Protein AF-A0A382ILF8-F1 (afdb_monomer)

Secondary structure (DSSP, 8-state):
---PPPPPP-STT---HHHHHH--TTEEE--HHHHHHHHHHHHHHHHHT--GGG--TTTS--TTHHHHHHHHHHHHHTSSS--EEE----TT--HHHHHHHHHHH--

Mean predicted aligned error: 4.57 Å

Solvent-accessible surface ar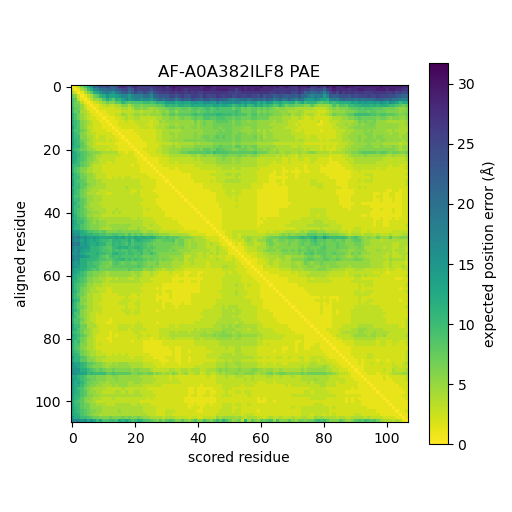ea (backbone atoms only — not comparable to full-atom values): 6606 Å² total; per-residue (Å²): 134,87,84,81,84,84,77,85,75,84,52,63,58,60,77,53,72,70,56,58,71,72,49,60,86,47,59,44,72,55,48,74,64,34,50,51,26,46,54,54,20,44,58,43,40,71,71,65,73,62,56,79,90,73,63,49,75,86,56,44,54,38,84,68,37,46,63,57,52,51,54,51,51,42,29,41,74,71,32,54,54,56,72,45,81,40,70,74,87,61,82,94,53,54,73,66,60,48,48,52,41,52,52,57,72,77,106

Sequence (107 aa):
MNHQTFEPIENSSSWYGAEIETDKSWEYYLEPGHIADLEQALHRVKRSGLELAALGPRDFPLPTLSPLLTSLGDDLRNGRGFALLRGFPVDGYDVEDLSVMYYGLCR

Nearest PDB structures (foldseek):
  5eqn-assembly1_A  TM=9.262E-01  e=1.958E-07  Streptomyces rubellomurinus
  5eqn-assembly1_B  TM=9.230E-01  e=6.725E-07  Streptomyces rubellomurinus
  7n7v-assembly1_B  TM=9.260E-01  e=7.013E-06  Streptomyces griseochromogenes
  7n7v-assembly1_A  TM=8.728E-01  e=8.439E-06  Streptomyces griseochromogenes

Radius of gyration: 18.65 Å; Cα contacts (8 Å, |Δi|>4): 85; chains: 1; bounding box: 44×33×56 Å

Structure (mmCIF, N/CA/C/O backbone):
data_AF-A0A382ILF8-F1
#
_entry.id   AF-A0A382ILF8-F1
#
loop_
_atom_site.group_PDB
_atom_site.id
_atom_site.type_symbol
_atom_site.label_atom_id
_atom_site.label_alt_id
_atom_site.label_comp_id
_atom_site.label_asym_id
_atom_site.label_entity_id
_atom_site.label_seq_id
_atom_site.pdbx_PDB_ins_code
_atom_site.Cartn_x
_atom_site.Cartn_y
_atom_site.Cartn_z
_atom_site.occupancy
_atom_site.B_iso_or_equiv
_atom_site.auth_seq_id
_atom_site.auth_comp_id
_atom_site.auth_asym_id
_atom_site.auth_atom_id
_atom_site.pdbx_PDB_model_num
ATOM 1 N N . MET A 1 1 ? 26.996 21.143 -36.854 1.00 48.47 1 MET A N 1
ATOM 2 C CA . MET A 1 1 ? 26.150 19.940 -36.711 1.00 48.47 1 MET A CA 1
ATOM 3 C C . MET A 1 1 ? 26.343 19.441 -35.292 1.00 48.47 1 MET A C 1
ATOM 5 O O . MET A 1 1 ? 27.457 19.063 -34.965 1.00 48.47 1 MET A O 1
ATOM 9 N N . ASN A 1 2 ? 25.325 19.532 -34.437 1.00 57.19 2 ASN A N 1
ATOM 10 C CA . ASN A 1 2 ? 25.421 19.023 -33.068 1.00 57.19 2 ASN A CA 1
ATOM 11 C C . ASN A 1 2 ? 25.176 17.512 -33.107 1.00 57.19 2 ASN A C 1
ATOM 13 O O . ASN A 1 2 ? 24.059 17.079 -33.375 1.00 57.19 2 ASN A O 1
ATOM 17 N N . HIS A 1 3 ? 26.222 16.716 -32.898 1.00 66.25 3 HIS A N 1
ATOM 18 C CA . HIS A 1 3 ? 26.084 15.294 -32.592 1.00 66.25 3 HIS A CA 1
ATOM 19 C C . HIS A 1 3 ? 25.818 15.164 -31.092 1.00 66.25 3 HIS A C 1
ATOM 21 O O . HIS A 1 3 ? 26.748 15.174 -30.292 1.00 66.25 3 HIS A O 1
ATOM 27 N N . GLN A 1 4 ? 24.545 15.095 -30.708 1.00 76.25 4 GLN A N 1
ATOM 28 C CA . GLN A 1 4 ? 24.179 14.505 -29.424 1.00 76.25 4 GLN A CA 1
ATOM 29 C C . GLN A 1 4 ? 23.997 13.006 -29.639 1.00 76.25 4 GLN A C 1
ATOM 31 O O . GLN A 1 4 ? 23.123 12.588 -30.397 1.00 76.25 4 GLN A O 1
ATOM 36 N N . THR A 1 5 ? 24.847 12.221 -28.985 1.00 78.31 5 THR A N 1
ATOM 37 C CA . THR A 1 5 ? 24.686 10.773 -28.854 1.00 78.31 5 THR A CA 1
ATOM 38 C C . THR A 1 5 ? 23.788 10.512 -27.649 1.00 78.31 5 THR A C 1
ATOM 40 O O . THR A 1 5 ? 24.024 11.071 -26.578 1.00 78.31 5 THR A O 1
ATOM 43 N N . PHE A 1 6 ? 22.744 9.709 -27.835 1.00 87.31 6 PHE A N 1
ATOM 44 C CA . PHE A 1 6 ? 21.879 9.248 -26.753 1.00 87.31 6 PHE A CA 1
ATOM 45 C C . PHE A 1 6 ? 22.301 7.836 -26.359 1.00 87.31 6 PHE A C 1
ATOM 47 O O . PHE A 1 6 ? 22.449 6.987 -27.235 1.00 87.31 6 PHE A O 1
ATOM 54 N N . GLU A 1 7 ? 22.458 7.603 -25.059 1.00 91.56 7 GLU A N 1
ATOM 55 C CA . GLU A 1 7 ? 22.686 6.271 -24.498 1.00 91.56 7 GLU A CA 1
ATOM 56 C C . GLU A 1 7 ? 21.373 5.720 -23.917 1.00 91.56 7 GLU A C 1
ATOM 58 O O . GLU A 1 7 ? 20.566 6.504 -23.395 1.00 91.56 7 GLU A O 1
ATOM 63 N N . PRO A 1 8 ? 21.129 4.401 -24.004 1.00 91.12 8 PRO A N 1
ATOM 64 C CA . PRO A 1 8 ? 19.977 3.769 -23.371 1.00 91.12 8 PRO A CA 1
ATOM 65 C C . PRO A 1 8 ? 19.955 3.976 -21.852 1.00 91.12 8 PRO A C 1
ATOM 67 O O . PRO A 1 8 ? 20.990 4.074 -21.195 1.00 91.12 8 PRO A O 1
ATOM 70 N N . ILE A 1 9 ? 18.752 4.004 -21.278 1.00 92.38 9 ILE A N 1
ATOM 71 C CA . ILE A 1 9 ? 18.574 3.948 -19.825 1.00 92.38 9 ILE A CA 1
ATOM 72 C C . ILE A 1 9 ? 18.620 2.474 -19.410 1.00 92.38 9 ILE A C 1
ATOM 74 O O . ILE A 1 9 ? 17.816 1.680 -19.892 1.00 92.38 9 ILE A O 1
ATOM 78 N N . GLU A 1 10 ? 19.537 2.127 -18.507 1.00 92.25 10 GLU A N 1
ATOM 79 C CA . GLU A 1 10 ? 19.802 0.738 -18.084 1.00 92.25 10 GLU A CA 1
ATOM 80 C C . GLU A 1 10 ? 19.500 0.474 -16.596 1.00 92.25 10 GLU A C 1
ATOM 82 O O . GLU A 1 10 ? 19.923 -0.530 -16.029 1.00 92.25 10 GLU A O 1
ATOM 87 N N . ASN A 1 11 ? 18.806 1.390 -15.920 1.00 93.06 11 ASN A N 1
ATOM 88 C CA . ASN A 1 11 ? 18.433 1.204 -14.517 1.00 93.06 11 ASN A CA 1
ATOM 89 C C . ASN A 1 11 ? 17.165 0.343 -14.370 1.00 93.06 11 ASN A C 1
ATOM 91 O O . ASN A 1 11 ? 16.481 0.030 -15.342 1.00 93.06 11 ASN A O 1
ATOM 95 N N . SER A 1 12 ? 16.820 0.008 -13.126 1.00 93.06 1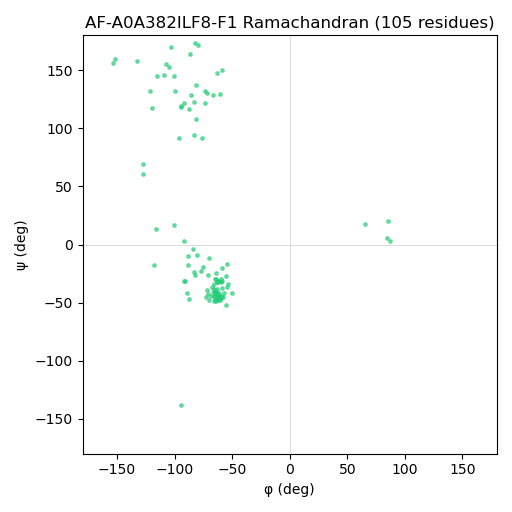2 SER A N 1
ATOM 96 C CA . SER A 1 12 ? 15.685 -0.861 -12.796 1.00 93.06 12 SER A CA 1
ATOM 97 C C . SER A 1 12 ? 14.325 -0.364 -13.298 1.00 93.06 12 SER A C 1
ATOM 99 O O . SER A 1 12 ? 13.398 -1.164 -13.395 1.00 93.06 12 SER A O 1
ATOM 101 N N . SER A 1 13 ? 14.170 0.929 -13.608 1.00 94.06 13 SER A N 1
ATOM 102 C CA . SER A 1 13 ? 12.923 1.483 -14.156 1.00 94.06 13 SER A CA 1
ATOM 103 C C . SER A 1 13 ? 12.794 1.334 -15.675 1.00 94.06 13 SER A C 1
ATOM 105 O O . SER A 1 13 ? 11.742 1.654 -16.226 1.00 94.06 13 SER A O 1
ATOM 107 N N . SER A 1 14 ? 13.823 0.812 -16.346 1.00 95.56 14 SER A N 1
ATOM 108 C CA . SER A 1 14 ? 13.821 0.476 -17.768 1.00 95.56 14 SER A CA 1
ATOM 109 C C . SER A 1 14 ? 13.498 -1.008 -17.950 1.00 95.56 14 SER A C 1
ATOM 111 O O . SER A 1 14 ? 14.385 -1.856 -17.904 1.00 95.56 14 SER A O 1
ATOM 113 N N . TRP A 1 15 ? 12.213 -1.328 -18.107 1.00 94.38 15 TRP A N 1
ATOM 114 C CA . TRP A 1 15 ? 11.720 -2.702 -18.250 1.00 94.38 15 TRP A CA 1
ATOM 115 C C . TRP A 1 15 ? 10.733 -2.842 -19.411 1.00 94.38 15 TRP A C 1
ATOM 117 O O . TRP A 1 15 ? 10.072 -1.888 -19.829 1.00 94.38 15 TRP A O 1
ATOM 127 N N . TYR A 1 16 ? 10.593 -4.070 -19.904 1.00 94.50 16 TYR A N 1
ATOM 128 C CA . TYR A 1 16 ? 9.589 -4.484 -20.877 1.00 94.50 16 TYR A CA 1
ATOM 129 C C . TYR A 1 16 ? 8.476 -5.290 -20.206 1.00 94.50 16 TYR A C 1
ATOM 131 O O . TYR A 1 16 ? 8.687 -5.987 -19.215 1.00 94.50 16 TYR A O 1
ATOM 139 N N . GLY A 1 17 ? 7.273 -5.262 -20.787 1.00 94.06 17 GLY A N 1
ATOM 140 C CA . GLY A 1 17 ? 6.123 -5.997 -20.244 1.00 94.06 17 GLY A CA 1
ATOM 141 C C . GLY A 1 17 ? 6.392 -7.494 -20.035 1.00 94.06 17 GLY A C 1
ATOM 142 O O . GLY A 1 17 ? 5.991 -8.047 -19.018 1.00 94.06 17 GLY A O 1
ATOM 143 N N . ALA A 1 18 ? 7.154 -8.126 -20.933 1.00 95.94 18 ALA A N 1
ATOM 144 C CA . ALA A 1 18 ? 7.512 -9.543 -20.829 1.00 95.94 18 ALA A CA 1
ATOM 145 C C . ALA A 1 18 ? 8.345 -9.881 -19.571 1.00 95.94 18 ALA A C 1
ATOM 147 O O . ALA A 1 18 ? 8.224 -10.978 -19.019 1.00 95.94 18 ALA A O 1
ATOM 148 N N . GLU A 1 19 ? 9.168 -8.943 -19.092 1.00 93.44 19 GLU A N 1
ATOM 149 C CA . GLU A 1 19 ? 9.975 -9.125 -17.878 1.00 93.44 19 GLU A CA 1
ATOM 150 C C . GLU A 1 19 ? 9.074 -9.117 -16.638 1.00 93.44 19 GLU A C 1
ATOM 152 O O . GLU A 1 19 ? 9.173 -10.001 -15.793 1.00 93.44 19 GLU A O 1
ATOM 157 N N . ILE A 1 20 ? 8.107 -8.198 -16.596 1.00 93.81 20 ILE A N 1
ATOM 158 C CA . ILE A 1 20 ? 7.103 -8.064 -15.526 1.00 93.81 20 ILE A CA 1
ATOM 159 C C . ILE A 1 20 ? 6.062 -9.197 -15.544 1.00 93.81 20 ILE A C 1
ATOM 161 O O . ILE A 1 20 ? 5.450 -9.554 -14.527 1.00 93.81 20 ILE A O 1
ATOM 165 N N . GLU A 1 21 ? 5.824 -9.789 -16.711 1.00 94.19 21 GLU A N 1
ATOM 166 C CA . GLU A 1 21 ? 5.000 -10.986 -16.832 1.00 94.19 21 GLU A CA 1
ATOM 167 C C . GLU A 1 21 ? 5.656 -12.200 -16.172 1.00 94.19 21 GLU A C 1
ATOM 169 O O . GLU A 1 21 ? 4.950 -12.983 -15.534 1.00 94.19 21 GLU A O 1
ATOM 174 N N . THR A 1 22 ? 6.981 -12.307 -16.273 1.00 94.38 22 THR A N 1
ATOM 175 C CA . THR A 1 22 ? 7.760 -13.447 -15.775 1.00 94.38 22 THR A CA 1
ATOM 176 C C . THR A 1 22 ? 8.154 -13.281 -14.308 1.00 94.38 22 THR A C 1
ATOM 178 O O . THR A 1 22 ? 7.971 -14.205 -13.517 1.00 94.38 22 THR A O 1
ATOM 181 N N . ASP A 1 23 ? 8.665 -12.108 -13.928 1.00 93.31 23 ASP A N 1
ATOM 182 C CA . ASP A 1 23 ? 9.023 -11.784 -12.550 1.00 93.31 23 ASP A CA 1
ATOM 183 C C . ASP A 1 23 ? 7.869 -11.054 -11.850 1.00 93.31 23 ASP A C 1
ATOM 185 O O . ASP A 1 23 ? 7.459 -9.967 -12.256 1.00 93.31 23 ASP A O 1
ATOM 189 N N . LYS A 1 24 ? 7.345 -11.660 -10.779 1.00 95.75 24 LYS A N 1
ATOM 190 C CA . LYS A 1 24 ? 6.271 -11.116 -9.931 1.00 95.75 24 LYS A CA 1
ATOM 191 C C . LYS A 1 24 ? 6.778 -10.506 -8.628 1.00 95.75 24 LYS A C 1
ATOM 193 O O . LYS A 1 24 ? 5.976 -10.267 -7.731 1.00 95.75 24 LYS A O 1
ATOM 198 N N . SER A 1 25 ? 8.072 -10.199 -8.524 1.00 94.25 25 SER A N 1
ATOM 199 C CA . SER A 1 25 ? 8.673 -9.486 -7.383 1.00 94.25 25 SER A CA 1
ATOM 200 C C . SER A 1 25 ? 8.000 -8.142 -7.060 1.00 94.25 25 SER A C 1
ATOM 202 O O . SER A 1 25 ? 8.159 -7.611 -5.965 1.00 94.25 25 SER A O 1
ATOM 204 N N . TRP A 1 26 ? 7.211 -7.605 -7.994 1.00 95.31 26 TRP A N 1
ATOM 205 C CA . TRP A 1 26 ? 6.408 -6.398 -7.836 1.00 95.31 26 TRP A CA 1
ATOM 206 C C . TRP A 1 26 ? 5.077 -6.584 -7.105 1.00 95.31 26 TRP A C 1
ATOM 208 O O . TRP A 1 26 ? 4.416 -5.588 -6.796 1.00 95.31 26 TRP A O 1
ATOM 218 N N . GLU A 1 27 ? 4.676 -7.825 -6.832 1.00 97.25 27 GLU A N 1
ATOM 219 C CA . GLU A 1 27 ? 3.485 -8.138 -6.055 1.00 97.25 27 GLU A CA 1
ATOM 220 C C . GLU A 1 27 ? 3.823 -8.297 -4.569 1.00 97.25 27 GLU A C 1
ATOM 222 O O . GLU A 1 27 ? 4.590 -9.169 -4.166 1.00 97.25 27 GLU A O 1
ATOM 227 N N . TYR A 1 28 ? 3.179 -7.486 -3.740 1.00 97.69 28 TYR A N 1
ATOM 228 C CA . TYR A 1 28 ? 3.218 -7.571 -2.288 1.00 97.69 28 TYR A CA 1
ATOM 229 C C . TYR A 1 28 ? 1.872 -8.049 -1.774 1.00 97.69 28 TYR A C 1
ATOM 231 O O . TYR A 1 28 ? 0.822 -7.688 -2.308 1.00 97.69 28 TYR A O 1
ATOM 239 N N . TYR A 1 29 ? 1.897 -8.815 -0.693 1.00 97.75 29 TYR A N 1
ATOM 240 C CA . TYR A 1 29 ? 0.700 -9.364 -0.075 1.00 97.75 29 TYR A CA 1
ATOM 241 C C . TYR A 1 29 ? 0.616 -8.892 1.371 1.00 97.75 29 TYR A C 1
ATOM 243 O O . TYR A 1 29 ? 1.591 -8.955 2.122 1.00 97.75 29 TYR A O 1
ATOM 251 N N . LEU A 1 30 ? -0.556 -8.399 1.767 1.00 97.44 30 LEU A N 1
ATOM 252 C CA . LEU A 1 30 ? -0.837 -8.142 3.168 1.00 97.44 30 LEU A CA 1
ATOM 253 C C . LEU A 1 30 ? -1.051 -9.466 3.895 1.00 97.44 30 LEU A C 1
ATOM 255 O O . LEU A 1 30 ? -1.925 -10.259 3.549 1.00 97.44 30 LEU A O 1
ATOM 259 N N . GLU A 1 31 ? -0.231 -9.689 4.912 1.00 97.69 31 GLU A N 1
ATOM 260 C CA . GLU A 1 31 ? -0.361 -10.807 5.829 1.00 97.69 31 GLU A CA 1
ATOM 261 C C . GLU A 1 31 ? -1.321 -10.441 6.971 1.00 97.69 31 GLU A C 1
ATOM 263 O O . GLU A 1 31 ? -1.578 -9.255 7.208 1.00 97.69 31 GLU A O 1
ATOM 268 N N . PRO A 1 32 ? -1.822 -11.426 7.739 1.00 97.62 32 PRO A N 1
ATOM 269 C CA . PRO A 1 32 ? -2.744 -11.162 8.843 1.00 97.62 32 PRO A CA 1
ATOM 270 C C . PRO A 1 32 ? -2.239 -10.123 9.858 1.00 97.62 32 PRO A C 1
ATOM 272 O O . PRO A 1 32 ? -3.035 -9.345 10.375 1.00 97.62 32 PRO A O 1
ATOM 275 N N . GLY A 1 33 ? -0.926 -10.062 10.115 1.00 98.12 33 GLY A N 1
ATOM 276 C CA . GLY A 1 33 ? -0.336 -9.036 10.985 1.00 98.12 33 GLY A CA 1
ATOM 277 C C . GLY A 1 33 ? -0.481 -7.622 10.417 1.00 98.12 33 GLY A C 1
ATOM 278 O O . GLY A 1 33 ? -0.867 -6.703 11.135 1.00 98.12 33 GLY A O 1
ATOM 279 N N . HIS A 1 34 ? -0.273 -7.465 9.109 1.00 97.94 34 HIS A N 1
ATOM 280 C CA . HIS A 1 34 ? -0.431 -6.180 8.431 1.00 97.94 34 HIS A CA 1
ATOM 281 C C . HIS A 1 34 ? -1.886 -5.701 8.443 1.00 97.94 34 HIS A C 1
ATOM 283 O O . HIS A 1 34 ? -2.151 -4.511 8.598 1.00 97.94 34 HIS A O 1
ATOM 289 N N . ILE A 1 35 ? -2.829 -6.633 8.284 1.00 97.38 35 ILE A N 1
ATOM 290 C CA . ILE A 1 35 ? -4.262 -6.340 8.365 1.00 97.38 35 ILE A CA 1
ATOM 291 C C . ILE A 1 35 ? -4.620 -5.900 9.789 1.00 97.38 35 ILE A C 1
ATOM 293 O O . ILE A 1 35 ? -5.231 -4.849 9.965 1.00 97.38 35 ILE A O 1
ATOM 297 N N . ALA A 1 36 ? -4.152 -6.628 10.806 1.00 97.75 36 ALA A N 1
ATOM 298 C CA . ALA A 1 36 ? -4.389 -6.277 12.204 1.00 97.75 36 ALA A CA 1
ATOM 299 C C . ALA A 1 36 ? -3.836 -4.888 12.576 1.00 97.75 36 ALA A C 1
ATOM 301 O O . ALA A 1 36 ? -4.411 -4.209 13.430 1.00 97.75 36 ALA A O 1
ATOM 302 N N . ASP A 1 37 ? -2.739 -4.444 11.957 1.00 97.56 37 ASP A N 1
ATOM 303 C CA . ASP A 1 37 ? -2.231 -3.079 12.128 1.00 97.56 37 ASP A CA 1
ATOM 304 C C . ASP A 1 37 ? -3.216 -2.029 11.588 1.00 97.56 37 ASP A C 1
ATOM 306 O O . ASP A 1 37 ? -3.523 -1.062 12.290 1.00 97.56 37 ASP A O 1
ATOM 310 N N . LEU A 1 38 ? -3.745 -2.228 10.373 1.00 97.25 38 LEU A N 1
ATOM 311 C CA . LEU A 1 38 ? -4.729 -1.325 9.756 1.00 97.25 38 LEU A CA 1
ATOM 312 C C . LEU A 1 38 ? -6.001 -1.217 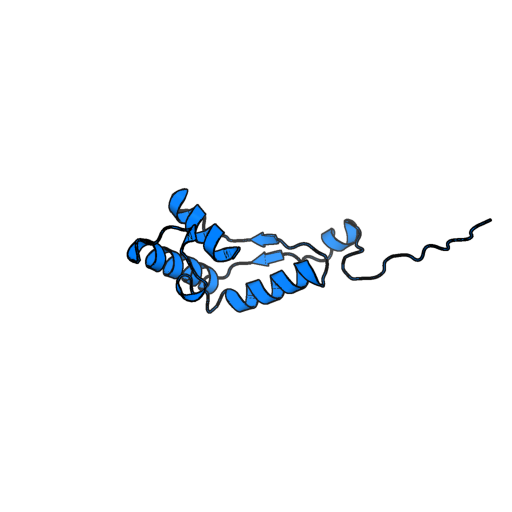10.607 1.00 97.25 38 LEU A C 1
ATOM 314 O O . LEU A 1 38 ? -6.482 -0.112 10.863 1.00 97.25 38 LEU A O 1
ATOM 318 N N . GLU A 1 39 ? -6.501 -2.347 11.105 1.00 96.75 39 GLU A N 1
ATOM 319 C CA . GLU A 1 39 ? -7.682 -2.409 11.971 1.00 96.75 39 GLU A CA 1
ATOM 320 C C . GLU A 1 39 ? -7.466 -1.661 13.294 1.00 96.75 39 GLU A C 1
ATOM 322 O O . GLU A 1 39 ? -8.289 -0.841 13.715 1.00 96.75 39 GLU A O 1
ATOM 327 N N . GLN A 1 40 ? -6.333 -1.903 13.959 1.00 96.75 40 GLN A N 1
ATOM 328 C CA . GLN A 1 40 ? -5.998 -1.233 15.216 1.00 96.75 40 GLN A CA 1
ATOM 329 C C . GLN A 1 40 ? -5.821 0.276 15.028 1.00 96.75 40 GLN A C 1
ATOM 331 O O . GLN A 1 40 ? -6.274 1.064 15.870 1.00 96.75 40 GLN A O 1
ATOM 336 N N . ALA A 1 41 ? -5.183 0.686 13.932 1.00 95.56 41 ALA A N 1
ATOM 337 C CA . ALA A 1 41 ? -4.988 2.085 13.591 1.00 95.56 41 ALA A CA 1
ATOM 338 C C . ALA A 1 41 ? -6.327 2.779 13.287 1.00 95.56 41 ALA A C 1
ATOM 340 O O . ALA A 1 41 ? -6.601 3.840 13.852 1.00 95.56 41 ALA A O 1
ATOM 341 N N . LEU A 1 42 ? -7.217 2.140 12.520 1.00 95.56 42 LEU A N 1
ATOM 342 C CA . LEU A 1 42 ? -8.585 2.612 12.293 1.00 95.56 42 LEU A CA 1
ATOM 343 C C . LEU A 1 42 ? -9.336 2.817 13.616 1.00 95.56 42 LEU A C 1
ATOM 345 O O . LEU A 1 42 ? -9.846 3.906 13.890 1.00 95.56 42 LEU A O 1
ATOM 349 N N . HIS A 1 43 ? -9.354 1.807 14.491 1.00 95.25 43 HIS A N 1
ATOM 350 C CA . HIS A 1 43 ? -9.999 1.911 15.802 1.00 95.25 43 HIS A CA 1
ATOM 351 C C . HIS A 1 43 ? -9.407 3.020 16.677 1.00 95.25 43 HIS A C 1
ATOM 353 O O . HIS A 1 43 ? -10.092 3.571 17.544 1.00 95.25 43 HIS A O 1
ATOM 359 N N . ARG A 1 44 ? -8.124 3.343 16.512 1.00 94.44 44 ARG A N 1
ATOM 360 C CA . ARG A 1 44 ? -7.487 4.451 17.224 1.00 94.44 44 ARG A CA 1
ATOM 361 C C . ARG A 1 44 ? -7.938 5.804 16.682 1.00 94.44 44 ARG A C 1
ATOM 363 O O . ARG A 1 44 ? -8.291 6.656 17.492 1.00 94.44 44 ARG A O 1
ATOM 370 N N . VAL A 1 45 ? -7.983 5.976 15.362 1.00 93.50 45 VAL A N 1
ATOM 371 C CA . VAL A 1 45 ? -8.475 7.204 14.717 1.00 93.50 45 VAL A CA 1
ATOM 372 C C . VAL A 1 45 ? -9.933 7.469 15.085 1.00 93.50 45 VAL A C 1
ATOM 374 O O . VAL A 1 45 ? -10.263 8.552 15.560 1.00 93.50 45 VAL A O 1
ATOM 377 N N . LYS A 1 46 ? -10.801 6.455 15.000 1.00 92.56 46 LYS A N 1
ATOM 378 C CA . LYS A 1 46 ? -12.222 6.604 15.365 1.00 92.56 46 LYS A CA 1
ATOM 379 C C . LYS A 1 46 ? -12.417 7.040 16.821 1.00 92.56 46 LYS A C 1
ATOM 381 O O . LYS A 1 46 ? -13.364 7.752 17.133 1.00 92.56 46 LYS A O 1
ATOM 386 N N . ARG A 1 47 ? -11.518 6.633 17.725 1.00 93.12 47 ARG A N 1
ATOM 387 C CA . ARG A 1 47 ? -11.553 7.030 19.145 1.00 93.12 47 ARG A CA 1
ATOM 388 C C . ARG A 1 47 ? -10.916 8.387 19.426 1.00 93.12 47 ARG A C 1
ATOM 390 O O . ARG A 1 47 ? -11.225 8.968 20.462 1.00 93.12 47 ARG A O 1
ATOM 397 N N . SER A 1 48 ? -10.013 8.870 18.575 1.00 90.25 48 SER A N 1
ATOM 398 C CA . SER A 1 48 ? -9.348 10.159 18.791 1.00 90.25 48 SER A CA 1
ATOM 399 C C . SER A 1 48 ? -10.250 11.343 18.442 1.00 90.25 48 SER A C 1
ATOM 401 O O . SER A 1 48 ? -10.025 12.435 18.959 1.00 90.25 48 SER A O 1
ATOM 403 N N . GLY A 1 49 ? -11.261 11.131 17.589 1.00 85.69 49 GLY A N 1
ATOM 404 C CA . GLY A 1 49 ? -12.133 12.197 17.086 1.00 85.69 49 GLY A CA 1
ATOM 405 C C . GLY A 1 49 ? -11.393 13.208 16.206 1.00 85.69 49 GLY A C 1
ATOM 406 O O . GLY A 1 49 ? -11.869 14.326 16.029 1.00 85.69 49 GLY A O 1
ATOM 407 N N . LEU A 1 50 ? -10.204 12.848 15.710 1.00 84.69 50 LEU A N 1
ATOM 408 C CA . LEU A 1 50 ? -9.413 13.692 14.824 1.00 84.69 50 LEU A CA 1
ATOM 409 C C . LEU A 1 50 ? -9.924 13.583 13.389 1.00 84.69 50 LEU A C 1
ATOM 411 O O . LEU A 1 50 ? -10.138 12.487 12.875 1.00 84.69 50 LEU A O 1
ATOM 415 N N . GLU A 1 51 ? -10.007 14.728 12.721 1.00 85.62 51 GLU A N 1
ATOM 416 C CA . GLU A 1 51 ? -10.185 14.793 11.273 1.00 85.62 51 GLU A CA 1
ATOM 417 C C . GLU A 1 51 ? -8.976 14.179 10.549 1.00 85.62 51 GLU A C 1
ATOM 419 O O . GLU A 1 51 ? -7.832 14.337 10.988 1.00 85.62 51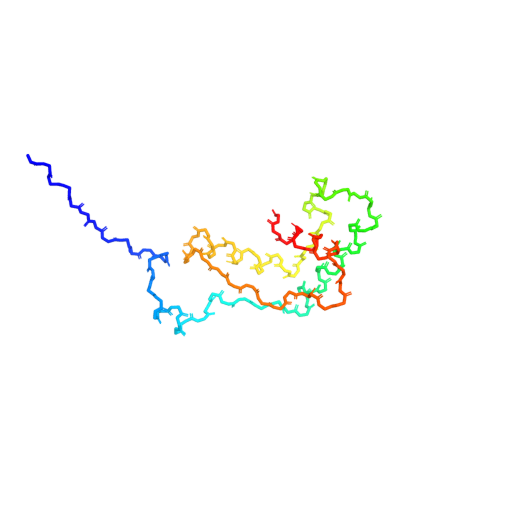 GLU A O 1
ATOM 424 N N . LEU A 1 52 ? -9.200 13.556 9.386 1.00 82.75 52 LEU A N 1
ATOM 425 C CA . LEU A 1 52 ? -8.150 12.908 8.581 1.00 82.75 52 LEU A CA 1
ATOM 426 C C . LEU A 1 52 ? -6.929 13.810 8.329 1.00 82.75 52 LEU A C 1
ATOM 428 O O . LEU A 1 52 ? -5.781 13.377 8.446 1.00 82.75 52 LEU A O 1
ATOM 432 N N . ALA A 1 53 ? -7.163 15.091 8.031 1.00 84.94 53 ALA A N 1
ATOM 433 C CA . ALA A 1 53 ? -6.102 16.062 7.762 1.00 84.94 53 ALA A CA 1
ATOM 434 C C . ALA A 1 53 ? -5.195 16.332 8.980 1.00 84.94 53 ALA A C 1
ATOM 436 O O . ALA A 1 53 ? -4.042 16.733 8.807 1.00 84.94 53 ALA A O 1
ATOM 437 N N . ALA A 1 54 ? -5.696 16.101 10.198 1.00 86.62 54 ALA A N 1
ATOM 438 C CA . ALA A 1 54 ? -4.963 16.303 11.444 1.00 86.62 54 ALA A CA 1
ATOM 439 C C . ALA A 1 54 ? -4.152 15.070 11.880 1.00 86.62 54 ALA A C 1
ATOM 441 O O . ALA A 1 54 ? -3.335 15.181 12.792 1.00 86.62 54 ALA A O 1
ATOM 442 N N . LEU A 1 55 ? -4.343 13.911 11.239 1.00 85.88 55 LEU A N 1
ATOM 443 C CA . LEU A 1 55 ? -3.623 12.690 11.594 1.00 85.88 55 LEU A CA 1
ATOM 444 C C . LEU A 1 55 ? -2.123 12.810 11.290 1.00 85.88 55 LEU A C 1
ATOM 446 O O . LEU A 1 55 ? -1.701 13.149 10.177 1.00 85.88 55 LEU A O 1
ATOM 450 N N . GLY A 1 56 ? -1.298 12.495 12.285 1.00 84.62 56 GLY A N 1
ATOM 451 C CA . GLY A 1 56 ? 0.140 12.310 12.135 1.00 84.62 56 GLY A CA 1
ATOM 452 C C . GLY A 1 56 ? 0.540 10.828 12.125 1.00 84.62 56 GLY A C 1
ATOM 453 O O . GLY A 1 56 ? -0.251 9.965 12.503 1.00 84.62 56 GLY A O 1
ATOM 454 N N . PRO A 1 57 ? 1.807 10.510 11.793 1.00 83.94 57 PRO A N 1
ATOM 455 C CA . PRO A 1 57 ? 2.312 9.130 11.823 1.00 83.94 57 PRO A CA 1
ATOM 456 C C . PRO A 1 57 ? 2.139 8.427 13.181 1.00 83.94 57 PRO A C 1
ATOM 458 O O . PRO A 1 57 ? 2.027 7.210 13.262 1.00 83.94 57 PRO A O 1
ATOM 461 N N . ARG A 1 58 ? 2.101 9.191 14.282 1.00 88.81 58 ARG A N 1
ATOM 462 C CA . ARG A 1 58 ? 1.906 8.649 15.638 1.00 88.81 58 ARG A CA 1
ATOM 463 C C . ARG A 1 58 ? 0.465 8.234 15.932 1.00 88.81 58 ARG A C 1
ATOM 465 O O . ARG A 1 58 ? 0.247 7.482 16.886 1.00 88.81 58 ARG A O 1
ATOM 472 N N . ASP A 1 59 ? -0.490 8.734 15.156 1.00 89.06 59 ASP A N 1
ATOM 473 C CA . ASP A 1 59 ? -1.918 8.462 15.318 1.00 89.06 59 ASP A CA 1
ATOM 474 C C . ASP A 1 59 ? -2.348 7.207 14.552 1.00 89.06 59 ASP A C 1
ATOM 476 O O . ASP A 1 59 ? -3.363 6.604 14.898 1.00 89.06 59 ASP A O 1
ATOM 480 N N . PHE A 1 60 ? -1.528 6.769 13.589 1.00 93.50 60 PHE A N 1
ATOM 481 C CA . PHE A 1 60 ? -1.773 5.618 12.722 1.00 93.50 60 PHE A CA 1
ATOM 48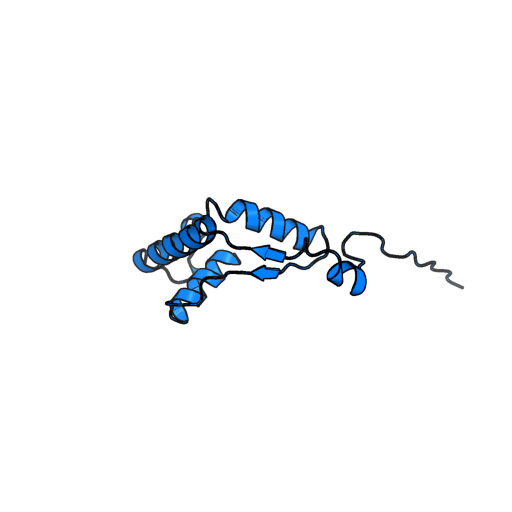2 C C . PHE A 1 60 ? -0.578 4.635 12.736 1.00 93.50 60 PHE A C 1
ATOM 484 O O . PHE A 1 60 ? 0.187 4.562 11.776 1.00 93.50 60 PHE A O 1
ATOM 491 N N . PRO A 1 61 ? -0.333 3.922 13.853 1.00 94.12 61 PRO A N 1
ATOM 492 C CA . PRO A 1 61 ? 0.830 3.045 13.983 1.00 94.12 61 PRO A CA 1
ATOM 493 C C . PRO A 1 61 ? 0.684 1.759 13.155 1.00 94.12 61 PRO A C 1
ATOM 495 O O . PRO A 1 61 ? -0.318 1.063 13.278 1.00 94.12 61 PRO A O 1
ATOM 498 N N . LEU A 1 62 ? 1.724 1.411 12.391 1.00 96.00 62 LEU A N 1
ATOM 499 C CA . LEU A 1 62 ? 1.774 0.229 11.518 1.00 96.00 62 LEU A CA 1
ATOM 500 C C . LEU A 1 62 ? 3.025 -0.635 11.790 1.00 96.00 62 LEU A C 1
ATOM 502 O O . LEU A 1 62 ? 3.887 -0.737 10.918 1.00 96.00 62 LEU A O 1
ATOM 506 N N . PRO A 1 63 ? 3.232 -1.177 13.003 1.00 96.44 63 PRO A N 1
ATOM 507 C CA . PRO A 1 63 ? 4.507 -1.784 13.406 1.00 96.44 63 PRO A CA 1
ATOM 508 C C . PRO A 1 63 ? 4.972 -2.953 12.524 1.00 96.44 63 PRO A C 1
ATOM 510 O O . PRO A 1 63 ? 6.170 -3.084 12.274 1.00 96.44 63 PRO A O 1
ATOM 513 N N . THR A 1 64 ? 4.051 -3.788 12.053 1.00 97.75 64 THR A N 1
ATOM 514 C CA . THR A 1 64 ? 4.339 -4.941 11.189 1.00 97.75 64 THR A CA 1
ATOM 515 C C . THR A 1 64 ? 4.271 -4.582 9.708 1.00 97.75 64 THR A C 1
ATOM 517 O O . THR A 1 64 ? 5.042 -5.121 8.922 1.00 97.75 64 THR A O 1
ATOM 520 N N . LEU A 1 65 ? 3.410 -3.633 9.323 1.00 97.25 65 LEU A N 1
ATOM 521 C CA . LEU A 1 65 ? 3.242 -3.205 7.929 1.00 97.25 65 LEU A CA 1
ATOM 522 C C . LEU A 1 65 ? 4.295 -2.168 7.476 1.00 97.25 65 LEU A C 1
ATOM 524 O O . LEU A 1 65 ? 4.653 -2.122 6.301 1.00 97.25 65 LEU A O 1
ATOM 528 N N . SER A 1 66 ? 4.873 -1.374 8.383 1.00 95.56 66 SER A N 1
ATOM 529 C CA . SER A 1 66 ? 5.881 -0.348 8.046 1.00 95.56 66 SER A CA 1
ATOM 530 C C . SER A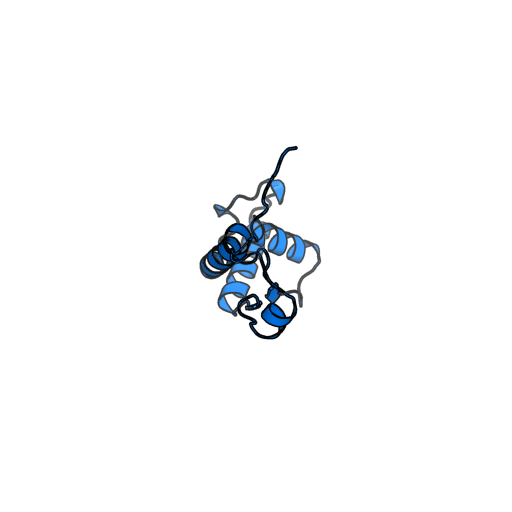 1 66 ? 7.125 -0.894 7.322 1.00 95.56 66 SER A C 1
ATOM 532 O O . SER A 1 66 ? 7.566 -0.254 6.363 1.00 95.56 66 SER A O 1
ATOM 534 N N . PRO A 1 67 ? 7.704 -2.053 7.704 1.00 96.56 67 PRO A N 1
ATOM 535 C CA . PRO A 1 67 ? 8.795 -2.666 6.945 1.00 96.56 67 PRO A CA 1
ATOM 536 C C . PRO A 1 67 ? 8.417 -2.969 5.490 1.00 96.56 67 PRO A C 1
ATOM 538 O O . PRO A 1 67 ? 9.164 -2.609 4.582 1.00 96.56 67 PRO A O 1
ATOM 541 N N . LEU A 1 68 ? 7.231 -3.545 5.258 1.00 96.88 68 LEU A N 1
ATOM 542 C CA . LEU A 1 68 ? 6.732 -3.838 3.912 1.00 96.88 68 LEU A CA 1
ATOM 543 C C . LEU A 1 68 ? 6.558 -2.551 3.094 1.00 96.88 68 LEU A C 1
ATOM 545 O O . LEU A 1 68 ? 7.003 -2.485 1.950 1.00 96.88 68 LEU A O 1
ATOM 549 N N . LEU A 1 69 ? 5.965 -1.509 3.689 1.00 95.56 69 LEU A N 1
ATOM 550 C CA . LEU A 1 69 ? 5.797 -0.201 3.043 1.00 95.56 69 LEU A CA 1
ATOM 551 C C . LEU A 1 69 ? 7.133 0.474 2.727 1.00 95.56 69 LEU A C 1
ATOM 553 O O . LEU A 1 69 ? 7.249 1.170 1.721 1.00 95.56 69 LEU A O 1
ATOM 557 N N . THR A 1 70 ? 8.153 0.249 3.557 1.00 95.88 70 THR A N 1
ATOM 558 C CA . THR A 1 70 ? 9.505 0.762 3.315 1.00 95.88 70 THR A CA 1
ATOM 559 C C . THR A 1 70 ? 10.115 0.109 2.079 1.00 95.88 70 THR A C 1
ATOM 561 O O . THR A 1 70 ? 10.595 0.823 1.201 1.00 95.88 70 THR A O 1
ATOM 564 N N . SER A 1 71 ? 10.042 -1.222 1.973 1.00 95.75 71 SER A N 1
ATOM 565 C CA . SER A 1 71 ? 10.507 -1.960 0.792 1.00 95.75 71 SER A CA 1
ATOM 566 C C . SER A 1 71 ? 9.728 -1.580 -0.466 1.00 95.75 71 SER A C 1
ATOM 568 O O . SER A 1 71 ? 10.328 -1.293 -1.497 1.00 95.75 71 SER A O 1
ATOM 570 N N . LEU A 1 72 ? 8.398 -1.495 -0.371 1.00 96.19 72 LEU A N 1
ATOM 571 C CA . LEU A 1 72 ? 7.547 -1.058 -1.476 1.00 96.19 72 LEU A CA 1
ATOM 572 C C . LEU A 1 72 ? 7.920 0.361 -1.929 1.00 96.19 72 LEU A C 1
ATOM 574 O O . LEU A 1 72 ? 8.081 0.612 -3.119 1.00 96.19 72 LEU A O 1
ATOM 578 N N . GLY A 1 73 ? 8.098 1.293 -0.991 1.00 95.75 73 GLY A N 1
ATOM 579 C CA . GLY A 1 73 ? 8.483 2.670 -1.293 1.00 95.75 73 GLY A CA 1
ATOM 580 C C . GLY A 1 73 ? 9.878 2.800 -1.912 1.00 95.75 73 GLY A C 1
ATOM 581 O O . GLY A 1 73 ? 10.104 3.725 -2.694 1.00 95.75 73 GLY A O 1
ATOM 582 N N . ASP A 1 74 ? 10.806 1.900 -1.584 1.00 96.75 74 ASP A N 1
ATOM 583 C CA . ASP A 1 74 ? 12.115 1.827 -2.237 1.00 96.75 74 ASP A CA 1
ATOM 584 C C . ASP A 1 74 ? 11.983 1.372 -3.694 1.00 96.75 74 ASP A C 1
ATOM 586 O O . ASP A 1 74 ? 12.496 2.034 -4.594 1.00 96.75 74 ASP A O 1
ATOM 590 N N . ASP A 1 75 ? 11.173 0.347 -3.955 1.00 96.31 75 ASP A N 1
ATOM 591 C CA . ASP A 1 75 ? 10.918 -0.131 -5.315 1.00 96.31 75 ASP A CA 1
ATOM 592 C C . ASP A 1 75 ? 10.199 0.903 -6.196 1.00 96.31 75 ASP A C 1
ATO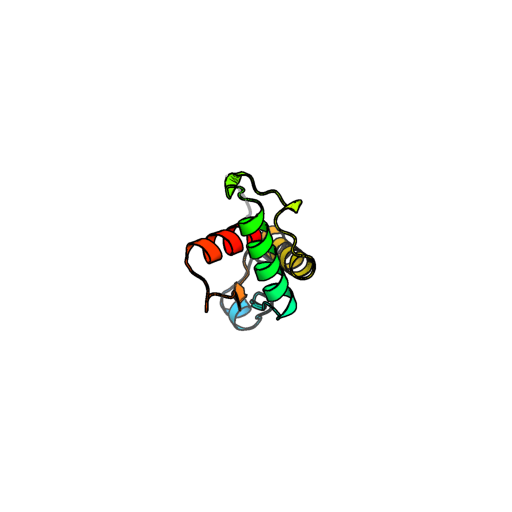M 594 O O . ASP A 1 75 ? 10.423 0.954 -7.410 1.00 96.31 75 ASP A O 1
ATOM 598 N N . LEU A 1 76 ? 9.375 1.767 -5.593 1.00 96.06 76 LEU A N 1
ATOM 599 C CA . LEU A 1 76 ? 8.752 2.900 -6.282 1.00 96.06 76 LEU A CA 1
ATOM 600 C C . LEU A 1 76 ? 9.741 4.028 -6.608 1.00 96.06 76 LEU A C 1
ATOM 602 O O . LEU A 1 76 ? 9.620 4.647 -7.661 1.00 96.06 76 LEU A O 1
ATOM 606 N N . ARG A 1 77 ? 10.682 4.344 -5.710 1.00 96.06 77 ARG A N 1
ATOM 607 C CA . ARG A 1 77 ? 11.593 5.495 -5.881 1.00 96.06 77 ARG A CA 1
ATOM 608 C C . ARG A 1 77 ? 12.876 5.151 -6.625 1.00 96.06 77 ARG A C 1
ATOM 610 O O . ARG A 1 77 ? 13.335 5.945 -7.439 1.00 96.06 77 ARG A O 1
ATOM 617 N N . ASN A 1 78 ? 13.454 4.002 -6.301 1.00 95.69 78 ASN A N 1
ATOM 618 C CA . ASN A 1 78 ? 14.794 3.588 -6.709 1.00 95.69 78 ASN A CA 1
ATOM 619 C C . ASN A 1 78 ? 14.776 2.314 -7.567 1.00 95.69 78 ASN A C 1
ATOM 621 O O . ASN A 1 78 ? 15.759 2.019 -8.246 1.00 95.69 78 ASN A O 1
ATOM 625 N N . GLY A 1 79 ? 13.675 1.560 -7.533 1.00 95.44 79 GLY A N 1
ATOM 626 C CA . GLY A 1 79 ? 13.495 0.341 -8.311 1.00 95.44 79 GLY A CA 1
ATOM 627 C C . GLY A 1 79 ? 12.768 0.569 -9.637 1.00 95.44 79 GLY A C 1
ATOM 628 O O . GLY A 1 79 ? 13.012 1.523 -10.374 1.00 95.44 79 GLY A O 1
ATOM 629 N N . ARG A 1 80 ? 11.859 -0.356 -9.946 1.00 95.19 80 ARG A N 1
ATOM 630 C CA . ARG A 1 80 ? 11.087 -0.410 -11.200 1.00 95.19 80 ARG A CA 1
ATOM 631 C C . ARG A 1 80 ? 10.031 0.684 -11.364 1.00 95.19 80 ARG A C 1
ATOM 633 O O . ARG A 1 80 ? 9.465 0.822 -12.446 1.00 95.19 80 ARG A O 1
ATOM 640 N N . GLY A 1 81 ? 9.735 1.433 -10.301 1.00 95.56 81 GLY A N 1
ATOM 641 C CA . GLY A 1 81 ? 8.788 2.548 -10.335 1.00 95.56 81 GLY A CA 1
ATOM 642 C C . GLY A 1 81 ? 7.319 2.161 -10.154 1.00 95.56 81 GLY A C 1
ATOM 643 O O . GLY A 1 81 ? 6.450 3.021 -10.269 1.00 95.56 81 GLY A O 1
ATOM 644 N N . PHE A 1 82 ? 7.015 0.892 -9.865 1.00 95.94 82 PHE A N 1
ATOM 645 C CA . PHE A 1 82 ? 5.652 0.440 -9.573 1.00 95.94 82 PHE A CA 1
ATOM 646 C C . PHE A 1 82 ? 5.628 -0.778 -8.638 1.00 95.94 82 PHE A C 1
ATOM 648 O O . PHE A 1 82 ? 6.605 -1.518 -8.503 1.00 95.94 82 PHE A O 1
ATOM 655 N N . ALA A 1 83 ? 4.483 -0.994 -7.999 1.00 96.56 83 ALA A N 1
ATOM 656 C CA . ALA A 1 83 ? 4.206 -2.139 -7.143 1.00 96.56 83 ALA A CA 1
ATOM 657 C C . ALA A 1 83 ? 2.698 -2.417 -7.123 1.00 96.56 83 ALA A C 1
ATOM 659 O O . ALA A 1 83 ? 1.895 -1.510 -7.347 1.00 96.56 83 ALA A O 1
ATOM 660 N N . LEU A 1 84 ? 2.316 -3.654 -6.811 1.00 96.69 84 LEU A N 1
ATOM 661 C CA . LEU A 1 84 ? 0.935 -4.033 -6.537 1.00 96.69 84 LEU A CA 1
ATOM 662 C C . LEU A 1 84 ? 0.832 -4.585 -5.122 1.00 96.69 84 LEU A C 1
ATOM 664 O O . LEU A 1 84 ? 1.398 -5.631 -4.827 1.00 96.69 84 LEU A O 1
ATOM 668 N N . LEU A 1 85 ? 0.068 -3.910 -4.269 1.00 97.06 85 LEU A N 1
ATOM 669 C CA . LEU A 1 85 ? -0.272 -4.407 -2.943 1.00 97.06 85 LEU A CA 1
ATOM 670 C C . LEU A 1 85 ? -1.624 -5.130 -2.994 1.00 97.06 85 LEU A C 1
ATOM 672 O O . LEU A 1 85 ? -2.642 -4.536 -3.349 1.00 97.06 85 LEU A O 1
ATOM 676 N N . ARG A 1 86 ? -1.634 -6.417 -2.649 1.00 96.88 86 ARG A N 1
ATOM 677 C CA . ARG A 1 86 ? -2.820 -7.281 -2.620 1.00 96.88 86 ARG A CA 1
ATOM 678 C C . ARG A 1 86 ? -3.250 -7.577 -1.186 1.00 96.88 86 ARG A C 1
ATOM 680 O O . ARG A 1 86 ? -2.437 -7.578 -0.267 1.00 96.88 86 ARG A O 1
ATOM 687 N N . GLY A 1 87 ? -4.531 -7.900 -1.017 1.00 95.56 87 GLY A N 1
ATOM 688 C CA . GLY A 1 87 ? -5.087 -8.314 0.276 1.00 95.56 87 GLY A CA 1
ATOM 689 C C . GLY A 1 87 ? -5.511 -7.161 1.185 1.00 95.56 87 GLY A C 1
ATOM 690 O O . GLY A 1 87 ? -5.625 -7.358 2.388 1.00 95.56 87 GLY A O 1
ATOM 691 N N . PHE A 1 88 ? -5.739 -5.963 0.635 1.00 96.25 88 PHE A N 1
ATOM 692 C CA . PHE A 1 88 ? -6.315 -4.856 1.403 1.00 96.25 88 PHE A CA 1
ATOM 693 C C . PHE A 1 88 ? -7.717 -5.234 1.925 1.00 96.25 88 PHE A C 1
ATOM 695 O O . PHE A 1 88 ? -8.531 -5.711 1.127 1.00 96.25 88 PHE A O 1
ATOM 702 N N . PRO A 1 89 ? -8.006 -5.061 3.231 1.00 94.38 89 PRO A N 1
ATOM 703 C CA . PRO A 1 89 ? -9.231 -5.561 3.850 1.00 94.38 89 PRO A CA 1
ATOM 704 C C . PRO A 1 89 ? -10.426 -4.672 3.484 1.00 94.38 89 PRO A C 1
ATOM 706 O O . PRO A 1 89 ? -10.703 -3.673 4.139 1.00 94.38 89 PRO A O 1
ATOM 709 N N . VAL A 1 90 ? -11.116 -5.020 2.397 1.00 95.69 90 VAL A N 1
ATOM 710 C CA . VAL A 1 90 ? -12.307 -4.288 1.929 1.00 95.69 90 VAL A CA 1
ATOM 711 C C . VAL A 1 90 ? -13.610 -4.843 2.495 1.00 95.69 90 VAL A C 1
ATOM 713 O O . VAL A 1 90 ? -14.565 -4.099 2.706 1.00 95.69 90 VAL A O 1
ATOM 716 N N . ASP A 1 91 ? -13.652 -6.147 2.755 1.00 94.38 91 ASP A N 1
ATOM 717 C CA . ASP A 1 91 ? -14.852 -6.817 3.234 1.00 94.38 91 ASP A CA 1
ATOM 718 C C . ASP A 1 91 ? -15.142 -6.427 4.687 1.00 94.38 91 ASP A C 1
ATOM 720 O O . ASP A 1 91 ? -14.274 -6.516 5.552 1.00 94.38 91 ASP A O 1
ATOM 724 N N . GLY A 1 92 ? -16.382 -6.023 4.968 1.00 91.50 92 GLY A N 1
ATOM 725 C CA . GLY A 1 92 ? -16.828 -5.697 6.327 1.00 91.50 92 GL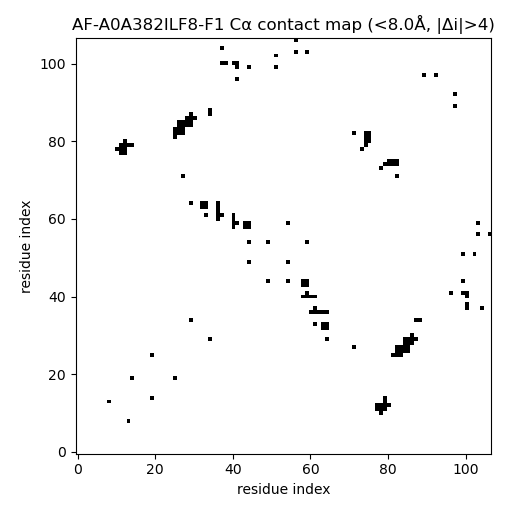Y A CA 1
ATOM 726 C C . GLY A 1 92 ? -16.590 -4.252 6.777 1.00 91.50 92 GLY A C 1
ATOM 727 O O . GLY A 1 92 ? -16.954 -3.926 7.905 1.00 91.50 92 GLY A O 1
ATOM 728 N N . TYR A 1 93 ? -16.064 -3.385 5.907 1.00 95.75 93 TYR A N 1
ATOM 729 C CA . TYR A 1 93 ? -15.863 -1.960 6.189 1.00 95.75 93 TYR A CA 1
ATOM 730 C C . TYR A 1 93 ? -16.729 -1.080 5.292 1.00 95.75 93 TYR A C 1
ATOM 732 O O . TYR A 1 93 ? -16.973 -1.392 4.125 1.00 95.75 93 TYR A O 1
ATOM 740 N N . ASP A 1 94 ? -17.194 0.040 5.842 1.00 96.44 94 ASP A N 1
ATOM 741 C CA . ASP A 1 94 ? -17.825 1.085 5.044 1.00 96.44 94 ASP A CA 1
ATOM 742 C C . ASP A 1 94 ? -16.775 1.963 4.336 1.00 96.44 94 ASP A C 1
ATOM 744 O O . ASP A 1 94 ? -15.566 1.855 4.548 1.00 96.44 94 ASP A O 1
ATOM 748 N N . VAL A 1 95 ? -17.243 2.835 3.442 1.00 95.12 95 VAL A N 1
ATOM 749 C CA . VAL A 1 95 ? -16.370 3.703 2.636 1.00 95.12 95 VAL A CA 1
ATOM 750 C C . VAL A 1 95 ? -15.560 4.669 3.504 1.00 95.12 95 VAL A C 1
ATOM 752 O O . VAL A 1 95 ? -14.439 5.021 3.135 1.00 95.12 95 VAL A O 1
ATOM 755 N N . GLU A 1 96 ? -16.105 5.108 4.637 1.00 93.44 96 GLU A N 1
ATOM 756 C CA . GLU A 1 96 ? -15.428 6.039 5.538 1.00 93.44 96 GLU A CA 1
ATOM 757 C C . GLU A 1 96 ? -14.250 5.345 6.230 1.00 93.44 96 GLU A C 1
ATOM 759 O O . GLU A 1 96 ? -13.121 5.836 6.167 1.00 93.44 96 GLU A O 1
ATOM 764 N N . ASP A 1 97 ? -14.476 4.147 6.768 1.00 95.38 97 ASP A N 1
ATOM 765 C CA . ASP A 1 97 ? -13.446 3.320 7.390 1.00 95.38 97 ASP A CA 1
ATOM 766 C C . ASP A 1 97 ? -12.347 2.936 6.387 1.00 95.38 97 ASP A C 1
ATOM 768 O O . ASP A 1 97 ? -11.153 3.039 6.690 1.00 95.38 97 ASP A O 1
ATOM 772 N N . LEU A 1 98 ? -12.727 2.578 5.156 1.00 96.00 98 LEU A N 1
ATOM 773 C CA . LEU A 1 98 ? -11.771 2.312 4.078 1.00 96.00 98 LEU A CA 1
ATOM 774 C C . LEU A 1 98 ? -10.961 3.553 3.701 1.00 96.00 98 LEU A C 1
ATOM 776 O O . LEU A 1 98 ? -9.759 3.446 3.457 1.00 96.00 98 LEU A O 1
ATOM 780 N N . SER A 1 99 ? -11.586 4.732 3.688 1.00 92.75 99 SER A N 1
ATOM 781 C CA . SER A 1 99 ? -10.898 5.992 3.392 1.00 92.75 99 SER A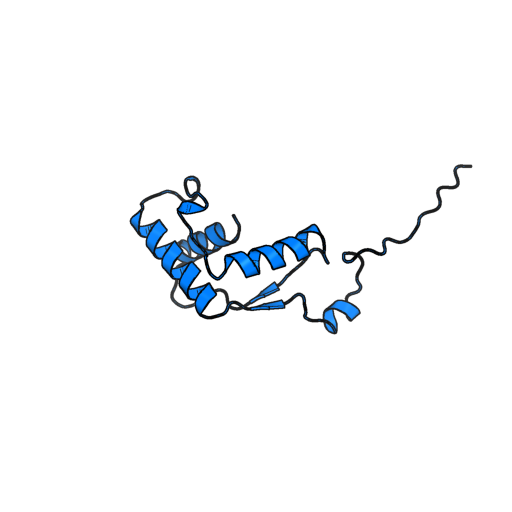 CA 1
ATOM 782 C C . SER A 1 99 ? -9.858 6.323 4.459 1.00 92.75 99 SER A C 1
ATOM 784 O O . SER A 1 99 ? -8.753 6.749 4.123 1.00 92.75 99 SER A O 1
ATOM 786 N N . VAL A 1 100 ? -10.172 6.074 5.734 1.00 93.88 100 VAL A N 1
ATOM 787 C CA . VAL A 1 100 ? -9.228 6.241 6.847 1.00 93.88 100 VAL A CA 1
ATOM 788 C C . VAL A 1 100 ? -8.056 5.274 6.719 1.00 93.88 100 VAL A C 1
ATOM 790 O O . VAL A 1 100 ? -6.904 5.704 6.803 1.00 93.88 100 VAL A O 1
ATOM 793 N N . MET A 1 101 ? -8.327 3.987 6.485 1.00 95.44 101 MET A N 1
ATOM 794 C CA . MET A 1 101 ? -7.269 2.985 6.338 1.00 95.44 101 MET A CA 1
ATOM 795 C C . MET A 1 101 ? -6.367 3.278 5.134 1.00 95.44 101 MET A C 1
ATOM 797 O O . MET A 1 101 ? -5.145 3.224 5.257 1.00 95.44 101 MET A O 1
ATOM 801 N N . TYR A 1 102 ? -6.951 3.647 3.992 1.00 93.56 102 TYR A N 1
ATOM 802 C CA . TYR A 1 102 ? -6.203 4.004 2.788 1.00 93.56 102 TYR A CA 1
ATOM 803 C C . TYR A 1 102 ? -5.363 5.272 2.988 1.00 93.56 102 TYR A C 1
ATOM 805 O O . TYR A 1 102 ? -4.187 5.304 2.631 1.00 93.56 102 TYR A O 1
ATOM 813 N N . TYR A 1 103 ? -5.932 6.307 3.611 1.00 91.88 103 TYR A N 1
ATOM 814 C CA . TYR A 1 103 ? -5.199 7.532 3.922 1.00 91.88 103 TYR A CA 1
ATOM 815 C C . TYR A 1 103 ? -4.017 7.270 4.864 1.00 91.88 103 TYR A C 1
ATOM 817 O O . TYR A 1 103 ? -2.923 7.775 4.622 1.00 91.88 103 TYR A O 1
ATOM 825 N N . GLY A 1 104 ? -4.219 6.467 5.914 1.00 91.69 104 GLY A N 1
ATOM 826 C CA . GLY A 1 104 ? -3.161 6.095 6.853 1.00 91.69 104 GLY A CA 1
ATOM 827 C C . GLY A 1 104 ? -2.056 5.243 6.221 1.00 91.69 104 GLY A C 1
ATOM 828 O O . GLY A 1 104 ? -0.893 5.405 6.575 1.00 91.69 104 GLY A O 1
ATOM 829 N N . LEU A 1 105 ? -2.401 4.385 5.256 1.00 91.81 105 LEU A N 1
ATOM 830 C CA . LEU A 1 105 ? -1.451 3.574 4.488 1.00 91.81 105 LEU A CA 1
ATOM 831 C C . LEU A 1 105 ? -0.543 4.419 3.577 1.00 91.81 105 LEU A C 1
ATOM 833 O O . LEU A 1 105 ? 0.638 4.114 3.435 1.00 91.81 105 LEU A O 1
ATOM 837 N N . CYS A 1 106 ? -1.100 5.438 2.915 1.00 87.19 106 CYS A N 1
ATOM 838 C CA . CYS A 1 106 ? -0.417 6.206 1.866 1.00 87.19 106 CYS A CA 1
ATOM 839 C C . CYS A 1 106 ? 0.319 7.463 2.357 1.00 87.19 106 CYS A C 1
ATOM 841 O O . CYS A 1 106 ? 0.825 8.227 1.530 1.00 87.19 106 CYS A O 1
ATOM 843 N N . ARG A 1 107 ? 0.338 7.716 3.664 1.00 79.94 107 ARG A N 1
ATOM 844 C CA . ARG A 1 107 ? 0.948 8.905 4.266 1.00 79.94 107 ARG A CA 1
ATOM 845 C C . ARG A 1 107 ? 2.391 8.660 4.686 1.00 79.94 107 ARG A C 1
ATOM 847 O O . ARG A 1 107 ? 3.186 9.613 4.529 1.00 79.94 107 ARG A O 1
#

pLDDT: mean 92.52, std 7.5, range [48.47, 98.12]

Foldseek 3Di:
DDDDDDDDDDFQQDDDPVVCVVDVPQEAEDDPLQQVLLVVLLVQCVVVVDDLVPDDLVSRDRPPCVVVLVVNVCCCPRHNNHHHYPDHPPPPDDPVSSVSSVSSSVD

Organism: NCBI:txid408172